Protein AF-A0A0M1J2H5-F1 (afdb_monomer_lite)

Secondary structure (DSSP, 8-state):
-EEE-HHHHHHHHHHHHHHTTPPP-GGG--TTHHHHHHHHHTT-EEEE-TTS-EEEE--EEE-

Radius of gyration: 15.14 Å; chains: 1; bounding box: 32×23×40 Å

Sequence (63 aa):
MLADSTSRWAEALREVSGRLGQMPVEEGYPAYLASRLAAIYERAGRINTLGGDKGSVTLIGAV

Foldseek 3Di:
DEAPAPVVVQVVQLVVCVVVVHDADPPSGHPCSVVVVCVVQVVFAWDQDPVRDTDGHDYHHHD

Structure (mmCIF, N/CA/C/O backbone):
data_AF-A0A0M1J2H5-F1
#
_entry.id   AF-A0A0M1J2H5-F1
#
loop_
_atom_site.group_PDB
_atom_site.id
_atom_site.type_symbol
_atom_site.label_atom_id
_atom_site.label_alt_id
_atom_site.label_comp_id
_atom_site.label_asym_id
_atom_site.label_entity_id
_atom_site.label_seq_id
_atom_site.pdbx_PDB_ins_code
_atom_site.Cartn_x
_atom_site.Cartn_y
_atom_site.Cartn_z
_atom_site.occupancy
_atom_site.B_iso_or_equiv
_atom_site.auth_seq_id
_atom_site.auth_comp_id
_atom_site.auth_asym_id
_atom_site.auth_atom_id
_atom_site.pdbx_PDB_model_num
ATOM 1 N N . MET A 1 1 ? -7.076 -6.026 5.381 1.00 80.50 1 MET A N 1
ATOM 2 C CA . MET A 1 1 ? -6.961 -6.052 3.910 1.00 80.50 1 MET A CA 1
ATOM 3 C C . MET A 1 1 ? -5.897 -7.067 3.545 1.00 80.50 1 MET A C 1
ATOM 5 O O . MET A 1 1 ? -4.836 -7.052 4.160 1.00 80.50 1 MET A O 1
ATOM 9 N N . LEU A 1 2 ? -6.200 -7.953 2.602 1.00 83.94 2 LEU A N 1
ATOM 10 C CA . LEU A 1 2 ? -5.262 -8.952 2.099 1.00 83.94 2 LEU A CA 1
ATOM 11 C C . LEU A 1 2 ? -4.954 -8.602 0.640 1.00 83.94 2 LEU A C 1
ATOM 13 O O . LEU A 1 2 ? -5.883 -8.432 -0.147 1.00 83.94 2 LEU A O 1
ATOM 17 N N . ALA A 1 3 ? -3.675 -8.410 0.326 1.00 84.25 3 ALA A N 1
ATOM 18 C CA . ALA A 1 3 ? -3.187 -8.095 -1.009 1.00 84.25 3 ALA A CA 1
ATOM 19 C C . ALA A 1 3 ? -2.454 -9.318 -1.569 1.00 84.25 3 ALA A C 1
ATOM 21 O O . ALA A 1 3 ? -1.376 -9.665 -1.093 1.00 84.25 3 ALA A O 1
ATOM 22 N N . ASP A 1 4 ? -3.060 -9.967 -2.559 1.00 89.19 4 ASP A N 1
ATOM 23 C CA . ASP A 1 4 ? -2.497 -11.118 -3.265 1.00 89.19 4 ASP A CA 1
ATOM 24 C C . ASP A 1 4 ? -2.612 -10.879 -4.789 1.00 89.19 4 ASP A C 1
ATOM 26 O O . ASP A 1 4 ? -3.725 -10.858 -5.317 1.00 89.19 4 ASP A O 1
ATOM 30 N N . SER A 1 5 ? -1.533 -10.583 -5.532 1.00 88.88 5 SER A N 1
ATOM 31 C CA . SER A 1 5 ? -0.122 -10.461 -5.113 1.00 88.88 5 SER A CA 1
ATOM 32 C C . SER A 1 5 ? 0.464 -9.065 -5.343 1.00 88.88 5 SER A C 1
ATOM 34 O O . SER A 1 5 ? 0.190 -8.393 -6.344 1.00 88.88 5 SER A O 1
ATOM 36 N N . THR A 1 6 ? 1.322 -8.633 -4.419 1.00 90.31 6 THR A N 1
ATOM 37 C CA . THR A 1 6 ? 2.063 -7.368 -4.500 1.00 90.31 6 THR A CA 1
ATOM 38 C C . THR A 1 6 ? 3.029 -7.366 -5.691 1.00 90.31 6 THR A C 1
ATOM 40 O O . THR A 1 6 ? 3.210 -6.324 -6.320 1.00 90.31 6 THR A O 1
ATOM 43 N N . SER A 1 7 ? 3.565 -8.530 -6.080 1.00 92.06 7 SER A N 1
ATOM 44 C CA . SER A 1 7 ? 4.392 -8.681 -7.287 1.00 92.06 7 SER A CA 1
ATOM 45 C C . SER A 1 7 ? 3.614 -8.384 -8.567 1.00 92.06 7 SER A C 1
ATOM 47 O O . SER A 1 7 ? 4.070 -7.613 -9.406 1.00 92.06 7 SER A O 1
ATOM 49 N N . ARG A 1 8 ? 2.390 -8.912 -8.710 1.00 92.62 8 ARG A N 1
ATOM 50 C CA . ARG A 1 8 ? 1.545 -8.619 -9.883 1.00 92.62 8 ARG A CA 1
ATOM 51 C C . ARG A 1 8 ? 1.165 -7.148 -9.967 1.00 92.62 8 ARG A C 1
ATOM 53 O O . ARG A 1 8 ? 1.080 -6.597 -11.062 1.00 92.62 8 ARG A O 1
ATOM 60 N N . TRP A 1 9 ? 0.947 -6.511 -8.822 1.00 93.44 9 TRP A N 1
ATOM 61 C CA . TRP A 1 9 ? 0.709 -5.075 -8.771 1.00 93.44 9 TRP A C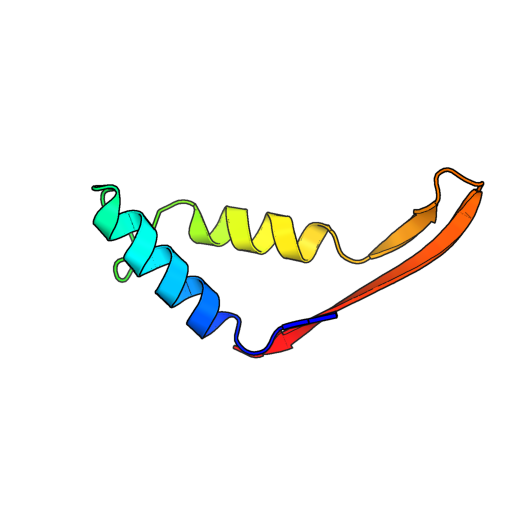A 1
ATOM 62 C C . TRP A 1 9 ? 1.939 -4.275 -9.231 1.00 93.44 9 TRP A C 1
ATOM 64 O O . TRP A 1 9 ? 1.790 -3.331 -10.009 1.00 93.44 9 TRP A O 1
ATOM 74 N N . ALA A 1 10 ? 3.145 -4.675 -8.817 1.00 92.75 10 ALA A N 1
ATOM 75 C CA . ALA A 1 10 ? 4.382 -4.049 -9.275 1.00 92.75 10 ALA A CA 1
ATOM 76 C C . ALA A 1 10 ? 4.567 -4.220 -10.793 1.00 92.75 10 ALA A C 1
ATOM 78 O O . ALA A 1 10 ? 4.876 -3.250 -11.484 1.00 92.75 10 ALA A O 1
ATOM 79 N N . GLU A 1 11 ? 4.320 -5.417 -11.331 1.00 94.44 11 GLU A N 1
ATOM 80 C CA . GLU A 1 11 ? 4.392 -5.693 -12.773 1.00 94.44 11 GLU A CA 1
ATOM 81 C C . GLU A 1 11 ? 3.400 -4.841 -13.578 1.00 94.44 11 GLU A C 1
ATOM 83 O O . GLU A 1 11 ? 3.759 -4.245 -14.594 1.00 94.44 11 GLU A O 1
ATOM 88 N N . ALA A 1 12 ? 2.164 -4.695 -13.093 1.00 94.06 12 ALA A N 1
ATOM 89 C CA . ALA A 1 12 ? 1.190 -3.800 -13.713 1.00 94.06 12 ALA A CA 1
ATOM 90 C C . ALA A 1 12 ? 1.670 -2.338 -13.688 1.00 94.06 12 ALA A C 1
ATOM 92 O O . ALA A 1 12 ? 1.506 -1.605 -14.666 1.00 94.06 12 ALA A O 1
ATOM 93 N N . LEU A 1 13 ? 2.300 -1.908 -12.590 1.00 92.62 13 LEU A N 1
ATOM 94 C CA . LEU A 1 13 ? 2.869 -0.566 -12.485 1.00 92.62 13 LEU A CA 1
ATOM 95 C C . LEU A 1 13 ? 4.005 -0.353 -13.491 1.00 92.62 13 LEU A C 1
ATOM 97 O O . LEU A 1 13 ? 4.069 0.715 -14.099 1.00 92.62 13 LEU A O 1
ATOM 101 N N . ARG A 1 14 ? 4.851 -1.369 -13.690 1.00 92.88 14 ARG A N 1
ATOM 102 C CA . ARG A 1 14 ? 5.931 -1.392 -14.684 1.00 92.88 14 ARG A CA 1
ATOM 103 C C . ARG A 1 14 ? 5.401 -1.243 -16.108 1.00 92.88 14 ARG A C 1
ATOM 105 O O . ARG A 1 14 ? 5.915 -0.439 -16.886 1.00 92.88 14 ARG A O 1
ATOM 112 N N . GLU A 1 15 ? 4.343 -1.976 -16.442 1.00 94.50 15 GLU A N 1
ATOM 113 C CA . GLU A 1 15 ? 3.703 -1.892 -17.755 1.00 94.50 15 GLU A CA 1
ATOM 114 C C . GLU A 1 15 ? 3.103 -0.499 -18.002 1.00 94.50 15 GLU A C 1
ATOM 116 O O . GLU A 1 15 ? 3.310 0.096 -19.063 1.00 94.50 15 GLU A O 1
ATOM 121 N N . VAL A 1 16 ? 2.411 0.061 -17.006 1.00 93.88 16 VAL A N 1
ATOM 122 C CA . VAL A 1 16 ? 1.829 1.407 -17.096 1.00 93.88 16 VAL A CA 1
ATOM 123 C C . VAL A 1 16 ? 2.915 2.476 -17.216 1.00 93.88 16 VAL A C 1
ATOM 125 O O . VAL A 1 16 ? 2.802 3.346 -18.079 1.00 93.88 16 VAL A O 1
ATOM 128 N N . SER A 1 17 ? 3.983 2.417 -16.413 1.00 91.44 17 SER A N 1
ATOM 129 C CA . SER A 1 17 ? 5.089 3.380 -16.512 1.00 91.44 17 SER A CA 1
ATOM 130 C C . SER A 1 17 ? 5.776 3.324 -17.875 1.00 91.44 17 SER A C 1
ATOM 132 O O . SER A 1 17 ? 6.083 4.371 -18.445 1.00 91.44 17 SER A O 1
ATOM 134 N N . GLY A 1 18 ? 5.938 2.119 -18.433 1.00 91.75 18 GLY A N 1
ATOM 135 C CA . GLY A 1 18 ? 6.481 1.928 -19.777 1.00 91.75 18 GLY A CA 1
ATOM 136 C C . GLY A 1 18 ? 5.599 2.559 -20.857 1.00 91.75 18 GLY A C 1
ATOM 137 O O . GLY A 1 18 ? 6.100 3.287 -21.712 1.00 91.75 18 GLY A O 1
ATOM 138 N N . ARG A 1 19 ? 4.272 2.369 -20.782 1.00 93.44 19 ARG A N 1
ATOM 139 C CA . ARG A 1 19 ? 3.309 3.003 -21.707 1.00 93.44 19 ARG A CA 1
ATOM 140 C C . ARG A 1 19 ? 3.298 4.530 -21.609 1.00 93.44 19 ARG A C 1
ATOM 142 O O . ARG A 1 19 ? 2.999 5.197 -22.593 1.00 93.44 19 ARG A O 1
ATOM 149 N N . LEU A 1 20 ? 3.628 5.080 -20.441 1.00 93.06 20 LEU A N 1
ATOM 150 C CA . LEU A 1 20 ? 3.753 6.522 -20.212 1.00 93.06 20 LEU A CA 1
ATOM 151 C C . LEU A 1 20 ? 5.121 7.090 -20.632 1.00 93.06 20 LEU A C 1
ATOM 153 O O . LEU A 1 20 ? 5.357 8.283 -20.451 1.00 93.06 20 LEU A O 1
ATOM 157 N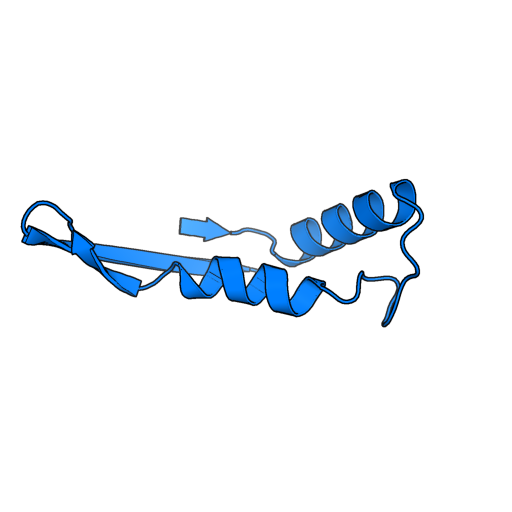 N . GLY A 1 21 ? 6.021 6.264 -21.179 1.00 89.75 21 GLY A N 1
ATOM 158 C CA . GLY A 1 21 ? 7.341 6.692 -21.646 1.00 89.75 21 GLY A CA 1
ATOM 159 C C . GLY A 1 21 ? 8.305 7.069 -20.520 1.00 89.75 21 GLY A C 1
ATOM 160 O O . GLY A 1 21 ? 9.267 7.800 -20.749 1.00 89.75 21 GLY A O 1
ATOM 161 N N . GLN A 1 22 ? 8.050 6.611 -19.294 1.00 90.38 22 GLN A N 1
ATOM 162 C CA . GLN A 1 22 ? 8.947 6.873 -18.177 1.00 90.38 22 GLN A CA 1
ATOM 163 C C . GLN A 1 22 ? 10.206 6.020 -18.307 1.00 90.38 22 GLN A C 1
ATOM 165 O O . GLN A 1 22 ? 10.127 4.831 -18.621 1.00 90.38 22 GLN A O 1
ATOM 170 N N . MET A 1 23 ? 11.367 6.621 -18.045 1.00 90.56 23 MET A N 1
ATOM 171 C CA . MET A 1 23 ? 12.618 5.873 -18.069 1.00 90.56 23 MET A CA 1
ATOM 172 C C . MET A 1 23 ? 12.640 4.855 -16.919 1.00 90.56 23 MET A C 1
ATOM 174 O O . MET A 1 23 ? 12.439 5.247 -15.763 1.00 90.56 23 MET A O 1
ATOM 178 N N . PRO A 1 24 ? 12.859 3.562 -17.216 1.00 85.56 24 PRO A N 1
ATOM 179 C CA . PRO A 1 24 ? 12.979 2.543 -16.188 1.00 85.56 24 PRO A CA 1
ATOM 180 C C . PRO A 1 24 ? 14.258 2.750 -15.373 1.00 85.56 24 PRO A C 1
ATOM 182 O O . PRO A 1 24 ? 15.239 3.306 -15.869 1.00 85.56 24 PRO A O 1
ATOM 185 N N . VAL A 1 25 ? 14.243 2.273 -14.130 1.00 87.44 25 VAL A N 1
ATOM 186 C CA . VAL 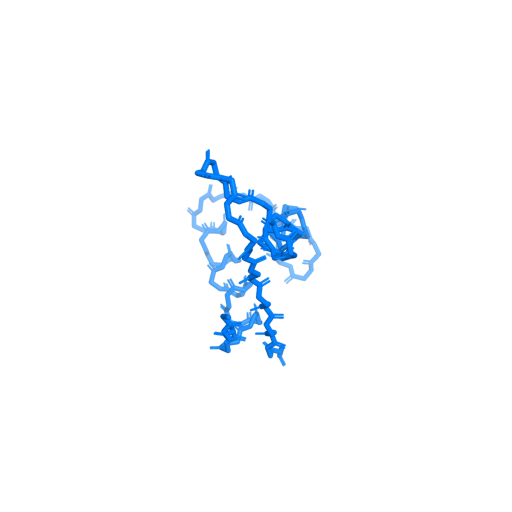A 1 25 ? 15.424 2.239 -13.262 1.00 87.44 25 VAL A CA 1
ATOM 187 C C . VAL A 1 25 ? 15.883 0.789 -13.124 1.00 87.44 25 VAL A C 1
ATOM 189 O O . VAL A 1 25 ? 16.370 0.204 -14.088 1.00 87.44 25 VAL A O 1
ATOM 192 N N . GLU A 1 26 ? 15.714 0.188 -11.952 1.00 81.62 26 GLU A N 1
ATOM 193 C CA . GLU A 1 26 ? 16.197 -1.153 -11.648 1.00 81.62 26 GLU A CA 1
ATOM 194 C C . GLU A 1 26 ? 15.180 -2.199 -12.120 1.00 81.62 26 GLU A C 1
ATOM 196 O O . GLU A 1 26 ? 13.973 -2.022 -11.950 1.00 81.62 26 GLU A O 1
ATOM 201 N N . GLU A 1 27 ? 15.662 -3.250 -12.791 1.00 81.56 27 GLU A N 1
ATOM 202 C CA . GLU A 1 27 ? 14.851 -4.359 -13.334 1.00 81.56 27 GLU A CA 1
ATOM 203 C C . GLU A 1 27 ? 13.666 -3.937 -14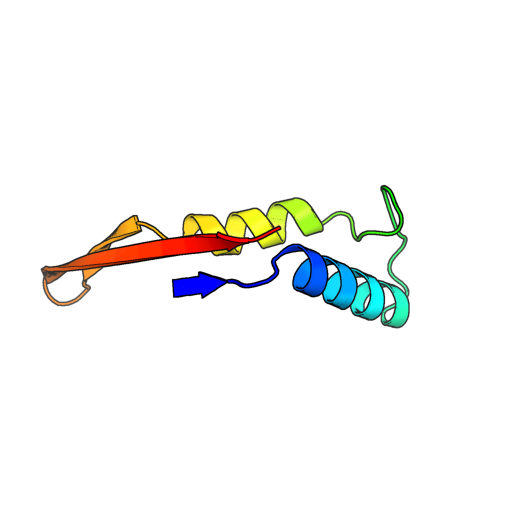.234 1.00 81.56 27 GLU A C 1
ATOM 205 O O . GLU A 1 27 ? 12.722 -4.690 -14.465 1.00 81.56 27 GLU A O 1
ATOM 210 N N . GLY A 1 28 ? 13.708 -2.724 -14.791 1.00 86.94 28 GLY A N 1
ATOM 211 C CA . GLY A 1 28 ? 12.640 -2.194 -15.636 1.00 86.94 28 GLY A CA 1
ATOM 212 C C . GLY A 1 28 ? 11.530 -1.458 -14.879 1.00 86.94 28 GLY A C 1
ATOM 213 O O . GLY A 1 28 ? 10.638 -0.920 -15.531 1.00 86.94 28 GLY A O 1
ATOM 214 N N . TYR A 1 29 ? 11.567 -1.402 -13.545 1.00 91.69 29 TYR A N 1
ATOM 215 C CA . TYR A 1 29 ? 10.552 -0.741 -12.722 1.00 91.69 29 TYR A CA 1
ATOM 216 C C . TYR A 1 29 ? 10.722 0.786 -12.670 1.00 91.69 29 TYR A C 1
ATOM 218 O O . TYR A 1 29 ? 11.831 1.306 -12.834 1.00 91.69 29 TYR A O 1
ATOM 226 N N . PRO A 1 30 ? 9.635 1.541 -12.416 1.00 91.44 30 PRO A N 1
ATOM 227 C CA . PRO A 1 30 ? 9.727 2.982 -12.229 1.00 91.44 30 PRO A CA 1
ATOM 228 C C . PRO A 1 30 ? 10.412 3.333 -10.901 1.00 91.44 30 PRO A C 1
ATOM 230 O O . PRO A 1 30 ? 10.209 2.664 -9.887 1.00 91.44 30 PRO A O 1
ATOM 233 N N . ALA A 1 31 ? 11.124 4.465 -10.876 1.00 92.38 31 ALA A N 1
ATOM 234 C CA . ALA A 1 31 ? 11.855 4.965 -9.700 1.00 92.38 31 ALA A CA 1
ATOM 235 C C . ALA A 1 31 ? 10.995 5.087 -8.425 1.00 92.38 31 ALA A C 1
ATOM 237 O O . ALA A 1 31 ? 11.497 5.021 -7.308 1.00 92.38 31 ALA A O 1
ATOM 238 N N . TYR A 1 32 ? 9.685 5.283 -8.590 1.00 90.88 32 TYR A N 1
ATOM 239 C CA . TYR A 1 32 ? 8.742 5.496 -7.496 1.00 90.88 32 TYR A CA 1
ATOM 240 C C . TYR A 1 32 ? 8.091 4.209 -6.964 1.00 90.88 32 TYR A C 1
ATOM 242 O O . TYR A 1 32 ? 7.185 4.311 -6.135 1.00 90.88 32 TYR A O 1
ATOM 250 N N . LEU A 1 33 ? 8.486 3.012 -7.423 1.00 92.81 33 LEU A N 1
ATOM 251 C CA . LEU A 1 33 ? 7.897 1.747 -6.956 1.00 92.81 33 LEU A CA 1
ATOM 252 C C . LEU A 1 33 ? 7.950 1.633 -5.424 1.00 92.81 33 LEU A C 1
ATOM 254 O O . LEU A 1 33 ? 6.917 1.421 -4.789 1.00 92.81 33 LEU A O 1
ATOM 258 N N . ALA A 1 34 ? 9.128 1.855 -4.833 1.00 92.31 34 ALA A N 1
ATOM 259 C CA . ALA A 1 34 ? 9.325 1.789 -3.386 1.00 92.31 34 ALA A CA 1
ATOM 260 C C . ALA A 1 34 ? 8.447 2.805 -2.640 1.00 92.31 34 ALA A C 1
ATOM 262 O O . ALA A 1 34 ? 7.753 2.450 -1.690 1.00 92.31 34 ALA A O 1
ATOM 263 N N . SER A 1 35 ? 8.401 4.055 -3.112 1.00 93.69 35 SER A N 1
ATOM 264 C CA . SER A 1 35 ? 7.569 5.101 -2.505 1.00 93.69 35 SER A CA 1
ATOM 265 C C . SER A 1 35 ? 6.072 4.797 -2.616 1.00 93.69 35 SER A C 1
ATOM 267 O O . SER A 1 35 ? 5.315 5.098 -1.698 1.00 93.69 35 SER A O 1
ATOM 269 N N . ARG A 1 36 ? 5.617 4.180 -3.716 1.00 92.81 36 ARG A N 1
ATOM 270 C CA . ARG A 1 36 ? 4.214 3.769 -3.882 1.00 92.81 36 ARG A CA 1
ATOM 271 C C . ARG A 1 36 ? 3.849 2.594 -2.980 1.00 92.81 36 ARG A C 1
ATOM 273 O O . ARG A 1 36 ? 2.752 2.600 -2.429 1.00 92.81 36 ARG A O 1
ATOM 280 N N . LEU A 1 37 ? 4.750 1.624 -2.814 1.00 92.25 37 LEU A N 1
ATOM 281 C CA . LEU A 1 37 ? 4.575 0.535 -1.852 1.00 92.25 37 LEU A CA 1
ATOM 282 C C . LEU A 1 37 ? 4.489 1.090 -0.429 1.00 92.25 37 LEU A C 1
ATOM 284 O O . LEU A 1 37 ? 3.508 0.820 0.261 1.00 92.25 37 LEU A O 1
ATOM 288 N N . ALA A 1 38 ? 5.450 1.927 -0.027 1.00 93.62 38 ALA A N 1
ATOM 289 C CA . ALA A 1 38 ? 5.450 2.580 1.280 1.00 93.62 38 ALA A CA 1
ATOM 290 C C . ALA A 1 38 ? 4.126 3.315 1.535 1.00 93.62 38 ALA A C 1
ATOM 292 O O . ALA A 1 38 ? 3.442 3.012 2.508 1.00 93.62 38 ALA A O 1
ATOM 293 N N . ALA A 1 39 ? 3.675 4.141 0.586 1.00 94.44 39 ALA A N 1
ATOM 294 C CA . ALA A 1 39 ? 2.420 4.880 0.707 1.00 94.44 39 ALA A CA 1
ATOM 295 C C . ALA A 1 39 ? 1.172 3.992 0.883 1.00 94.44 39 ALA A C 1
ATOM 297 O O . ALA A 1 39 ? 0.161 4.452 1.413 1.00 94.44 39 ALA A O 1
ATOM 298 N N . ILE A 1 40 ? 1.192 2.735 0.423 1.00 92.06 40 ILE A N 1
ATOM 299 C CA . ILE A 1 40 ? 0.099 1.782 0.662 1.00 92.06 40 ILE A CA 1
ATOM 300 C C . ILE A 1 40 ? 0.225 1.162 2.055 1.00 92.06 40 ILE A C 1
ATOM 302 O O . ILE A 1 40 ? -0.758 1.134 2.796 1.00 92.06 40 ILE A O 1
ATOM 306 N N . TYR A 1 41 ? 1.412 0.678 2.421 1.00 92.25 41 TYR A N 1
ATOM 307 C CA . TYR A 1 41 ? 1.633 -0.000 3.700 1.00 92.25 41 TYR A CA 1
ATOM 308 C C . TYR A 1 41 ? 1.522 0.949 4.900 1.00 92.25 41 TYR A C 1
ATOM 310 O O . TYR A 1 41 ? 0.953 0.568 5.919 1.00 92.25 41 TYR A O 1
ATOM 318 N N . GLU A 1 42 ? 1.961 2.200 4.767 1.00 95.25 42 GLU A N 1
ATOM 319 C CA . GLU A 1 42 ? 1.874 3.228 5.814 1.00 95.25 42 GLU A CA 1
ATOM 320 C C . GLU A 1 42 ? 0.433 3.636 6.149 1.00 95.25 42 GLU A C 1
ATOM 322 O O . GLU A 1 42 ? 0.174 4.203 7.207 1.00 95.25 42 GLU A O 1
ATOM 327 N N . ARG A 1 43 ? -0.538 3.320 5.281 1.00 94.75 43 ARG A N 1
ATOM 328 C CA . ARG A 1 43 ? -1.966 3.545 5.565 1.00 94.75 43 ARG A CA 1
ATOM 329 C C . ARG A 1 43 ? -2.554 2.510 6.521 1.00 94.75 43 ARG A C 1
ATOM 331 O O . ARG A 1 43 ? -3.688 2.677 6.971 1.00 94.75 43 ARG A O 1
ATOM 338 N N . ALA A 1 44 ? -1.830 1.430 6.794 1.00 95.62 44 ALA A N 1
ATOM 339 C CA . ALA A 1 44 ? -2.219 0.435 7.774 1.00 95.62 44 ALA A CA 1
ATOM 340 C C . ALA A 1 44 ? -1.793 0.874 9.179 1.00 95.62 44 ALA A C 1
ATOM 342 O O . ALA A 1 44 ? -0.761 1.507 9.372 1.00 95.62 44 ALA A O 1
ATOM 343 N N . GLY A 1 45 ? -2.577 0.509 10.185 1.00 96.38 45 GLY A N 1
ATOM 344 C CA . GLY A 1 45 ? -2.274 0.849 11.567 1.00 96.38 45 GLY A CA 1
ATOM 345 C C . GLY A 1 45 ? -3.499 0.848 12.465 1.00 96.38 45 GLY A C 1
ATOM 346 O O . GLY A 1 45 ? -4.636 0.677 12.022 1.00 96.38 45 GLY A O 1
ATOM 347 N N . ARG A 1 46 ? -3.255 1.035 13.762 1.00 97.19 46 ARG A N 1
ATOM 348 C CA . ARG A 1 46 ? -4.302 1.382 14.728 1.00 97.19 46 ARG A CA 1
ATOM 349 C C . ARG A 1 46 ? -4.526 2.884 14.665 1.00 97.19 46 ARG A C 1
ATOM 351 O O . ARG A 1 46 ? -3.563 3.643 14.646 1.00 97.19 46 ARG A O 1
ATOM 358 N N . ILE A 1 47 ? -5.783 3.294 14.645 1.00 97.00 47 ILE A N 1
ATOM 359 C CA . ILE A 1 47 ? -6.176 4.686 14.440 1.00 97.00 47 ILE A CA 1
ATOM 360 C C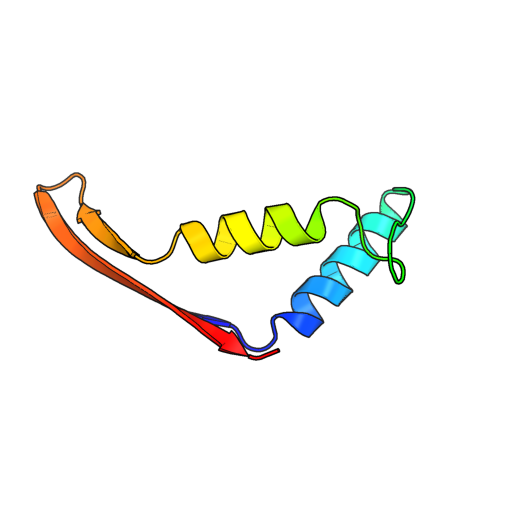 . ILE A 1 47 ? -7.290 5.066 15.406 1.00 97.00 47 ILE A C 1
ATOM 362 O O . ILE A 1 47 ? -8.102 4.227 15.795 1.00 97.00 47 ILE A O 1
ATOM 366 N N . ASN A 1 48 ? -7.335 6.346 15.758 1.00 97.56 48 ASN A N 1
ATOM 367 C CA . ASN A 1 48 ? -8.543 6.956 16.293 1.00 97.56 48 ASN A CA 1
ATOM 368 C C . ASN A 1 48 ? -9.285 7.576 15.108 1.00 97.56 48 ASN A C 1
ATOM 370 O O . ASN A 1 48 ? -8.685 8.304 14.314 1.00 97.56 48 ASN A O 1
ATOM 374 N N . THR A 1 49 ? -10.558 7.243 14.943 1.00 96.50 49 THR A N 1
ATOM 375 C CA . THR A 1 49 ? -11.382 7.794 13.870 1.00 96.50 49 THR A CA 1
ATOM 376 C C . THR A 1 49 ? -11.663 9.269 14.144 1.00 96.50 49 THR A C 1
ATOM 378 O O . THR A 1 49 ? -11.544 9.749 15.272 1.00 96.50 49 THR A O 1
ATOM 381 N N . LEU A 1 50 ? -12.099 9.998 13.116 1.00 97.00 50 LEU A N 1
ATOM 382 C CA . LEU A 1 50 ? -12.530 11.391 13.274 1.00 97.00 50 LEU A CA 1
ATOM 383 C C . LEU A 1 50 ? -13.738 11.538 14.220 1.00 97.00 50 LEU A C 1
ATOM 385 O O . LEU A 1 50 ? -13.955 12.619 14.755 1.00 97.00 50 LEU A O 1
ATOM 389 N N . GLY A 1 51 ? -14.500 10.460 14.441 1.00 96.94 51 GLY A N 1
ATOM 390 C CA . GLY A 1 51 ? -15.597 10.404 15.412 1.00 96.94 51 GLY A CA 1
ATOM 391 C C . GLY A 1 51 ? -15.158 10.098 16.849 1.00 96.94 51 GLY A C 1
ATOM 392 O O . GLY A 1 51 ? -15.998 10.091 17.740 1.00 96.94 51 GLY A O 1
ATOM 393 N N . GLY A 1 52 ? -13.864 9.854 17.090 1.00 96.94 52 GLY A N 1
ATOM 394 C CA . GLY A 1 52 ? -13.310 9.553 18.415 1.00 96.94 52 GLY A CA 1
ATOM 395 C C . GLY A 1 52 ? -13.220 8.062 18.763 1.00 96.94 52 GLY A C 1
ATOM 396 O O . GLY A 1 52 ? -12.668 7.721 19.810 1.00 96.94 52 GLY A O 1
ATOM 397 N N . ASP A 1 53 ? -13.693 7.167 17.893 1.00 97.69 53 ASP A N 1
ATOM 398 C CA . ASP A 1 53 ? -13.639 5.719 18.119 1.00 97.69 53 ASP A CA 1
ATOM 3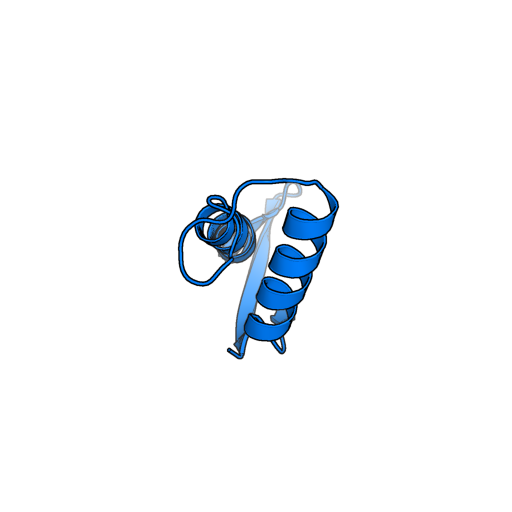99 C C . ASP A 1 53 ? -12.257 5.131 17.825 1.00 97.69 53 ASP A C 1
ATOM 401 O O . ASP A 1 53 ? -11.501 5.637 16.996 1.00 97.69 53 ASP A O 1
ATOM 405 N N . LYS A 1 54 ? -11.933 3.997 18.453 1.00 98.00 54 LYS A N 1
ATOM 406 C CA . LYS A 1 54 ? -10.718 3.230 18.139 1.00 98.00 54 LYS A CA 1
ATOM 407 C C . LYS A 1 54 ? -10.987 2.249 17.002 1.00 98.00 54 LYS A C 1
ATOM 409 O O . LYS A 1 54 ? -11.951 1.491 17.049 1.00 98.00 54 LYS A O 1
ATOM 414 N N . GLY A 1 55 ? -10.088 2.204 16.026 1.00 96.94 55 GLY A N 1
ATOM 415 C CA . GLY A 1 55 ? -10.133 1.264 14.909 1.00 96.94 55 GLY A CA 1
ATOM 416 C C . GLY A 1 55 ? -8.755 0.724 14.539 1.00 96.94 55 GLY A C 1
ATOM 417 O O . GLY A 1 55 ? -7.719 1.174 15.036 1.00 96.94 55 GLY A O 1
ATOM 418 N N . SER A 1 56 ? -8.731 -0.255 13.641 1.00 96.88 56 SER A N 1
ATOM 419 C CA . SER A 1 56 ? -7.494 -0.763 13.058 1.00 96.88 56 SER A CA 1
ATOM 420 C C . SER A 1 56 ? -7.678 -1.170 11.603 1.00 96.88 56 SER A C 1
ATOM 422 O O . SER A 1 56 ? -8.713 -1.695 11.197 1.00 96.88 56 SER A O 1
ATOM 424 N N . VAL A 1 57 ? -6.627 -0.950 10.819 1.00 96.56 57 VAL A N 1
ATOM 425 C CA . VAL A 1 57 ? -6.475 -1.472 9.465 1.00 96.56 57 VAL A CA 1
ATOM 426 C C . VAL A 1 57 ? -5.211 -2.314 9.451 1.00 96.56 57 VAL A C 1
ATOM 428 O O . VAL A 1 57 ? -4.107 -1.789 9.538 1.00 96.56 57 VAL A O 1
ATOM 431 N N . THR A 1 58 ? -5.364 -3.630 9.355 1.00 95.62 58 THR A N 1
ATOM 432 C CA . THR A 1 58 ? -4.235 -4.553 9.186 1.00 95.62 58 THR A CA 1
ATOM 433 C C . THR A 1 58 ? -4.090 -4.892 7.712 1.00 95.62 58 THR A C 1
ATOM 435 O O . THR A 1 58 ? -5.075 -5.270 7.069 1.00 95.62 58 THR A O 1
ATOM 438 N N . LEU A 1 59 ? -2.878 -4.764 7.177 1.00 93.56 59 LEU A N 1
ATOM 439 C CA . LEU A 1 59 ? -2.549 -5.125 5.802 1.00 93.56 59 LEU A CA 1
ATOM 440 C C . LEU A 1 59 ? -1.629 -6.343 5.811 1.00 93.56 59 LEU A C 1
ATOM 442 O O . LEU A 1 59 ? -0.658 -6.378 6.561 1.00 93.56 59 LEU A O 1
ATOM 446 N N . ILE A 1 60 ? -1.957 -7.337 4.993 1.00 92.50 60 ILE A N 1
ATOM 447 C CA . ILE A 1 60 ? -1.144 -8.536 4.781 1.00 92.50 60 ILE A CA 1
ATOM 448 C C . ILE A 1 60 ? -0.914 -8.629 3.278 1.00 92.50 60 ILE A C 1
ATOM 450 O O . ILE A 1 60 ? -1.884 -8.616 2.520 1.00 92.50 60 ILE A O 1
ATOM 454 N N . GLY A 1 61 ? 0.347 -8.668 2.855 1.00 88.94 61 GLY A N 1
ATOM 455 C CA . GLY A 1 61 ? 0.718 -8.802 1.448 1.00 88.94 61 GLY A CA 1
ATOM 456 C C . GLY A 1 61 ? 1.375 -10.148 1.177 1.00 88.94 61 GLY A C 1
ATOM 457 O O . GLY A 1 61 ? 2.215 -10.579 1.965 1.00 88.94 61 GLY A O 1
ATOM 458 N N . ALA A 1 62 ? 1.002 -10.776 0.066 1.00 89.06 62 ALA A N 1
ATOM 459 C CA . ALA A 1 62 ? 1.727 -11.883 -0.543 1.00 89.06 62 ALA A CA 1
ATOM 460 C C . ALA A 1 62 ? 2.564 -11.344 -1.711 1.00 89.06 62 ALA A C 1
ATOM 462 O O . ALA A 1 62 ? 2.073 -10.536 -2.505 1.00 89.06 62 ALA A O 1
ATOM 463 N N . VAL A 1 63 ? 3.829 -11.758 -1.787 1.00 84.94 63 VAL A N 1
ATOM 464 C CA . VAL A 1 63 ? 4.778 -11.369 -2.843 1.00 84.94 63 VAL A CA 1
ATOM 465 C C . VAL A 1 63 ? 4.936 -12.538 -3.796 1.00 84.94 63 VAL A C 1
ATOM 467 O O . VAL A 1 63 ? 5.250 -13.641 -3.307 1.00 84.94 63 VAL A O 1
#

pLDDT: mean 92.19, std 4.14, range [80.5, 98.0]